Protein AF-A0A7W5EQA1-F1 (afdb_monomer)

Mean predicted aligned error: 9.9 Å

pLDDT: mean 82.36, std 12.9, range [45.31, 94.94]

Sequence (87 aa):
MQTHRGLSARRADRAPRRSRSARHYRSRVRDNGPPFTAIEAHLKGNPGHGFGLLFDQALRPQGFGKTRSWRVYVGLRLNLLRRGKRR

Nearest PDB structures (foldseek):
  2mw8-assembly1_A  TM=4.637E-01  e=1.497E+00  Homo sapiens

Foldseek 3Di:
DADPPRDDVVVVCVVVVHDPVNVVDDDDDDDLVVLLVQLVVVCVVPVLDDPVRSCVPGPVVVVHDSVSNVVSCVVVVSPDPNPPPDD

Structure (mmCIF, N/CA/C/O backbone):
data_AF-A0A7W5EQA1-F1
#
_entry.id   AF-A0A7W5EQA1-F1
#
loop_
_atom_site.group_PDB
_atom_site.id
_atom_site.type_symbol
_atom_site.label_atom_id
_atom_site.label_alt_id
_atom_site.label_comp_id
_atom_site.label_asym_id
_atom_site.label_entity_id
_atom_site.label_seq_id
_atom_site.pdbx_PDB_ins_code
_atom_site.Cartn_x
_atom_site.Cartn_y
_atom_site.Cartn_z
_atom_site.occupancy
_atom_site.B_iso_or_equiv
_atom_site.auth_seq_id
_atom_site.auth_comp_id
_atom_site.auth_asym_id
_atom_site.auth_atom_id
_atom_site.pdbx_PDB_model_num
ATOM 1 N N . MET A 1 1 ? 29.605 -10.364 -29.129 1.00 51.69 1 MET A N 1
ATOM 2 C CA . MET A 1 1 ? 28.483 -11.064 -28.463 1.00 51.69 1 MET A CA 1
ATOM 3 C C . MET A 1 1 ? 27.333 -11.255 -29.445 1.00 51.69 1 MET A C 1
ATOM 5 O O . MET A 1 1 ? 26.656 -10.285 -29.781 1.00 51.69 1 MET A O 1
ATOM 9 N N . GLN A 1 2 ? 27.179 -12.471 -29.973 1.00 52.44 2 GLN A N 1
ATOM 10 C CA . GLN A 1 2 ? 26.047 -12.851 -30.823 1.00 52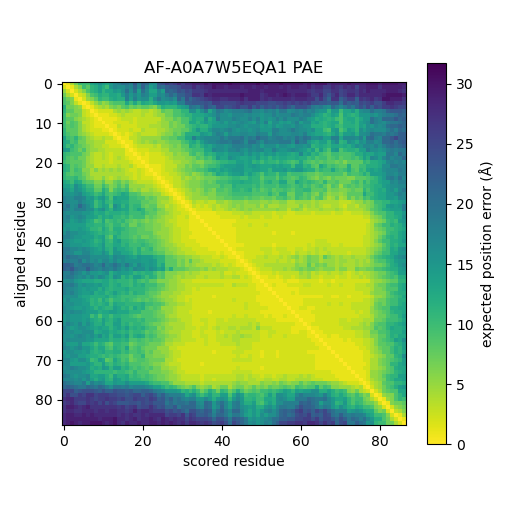.44 2 GLN A CA 1
ATOM 11 C C . GLN A 1 2 ? 24.841 -13.188 -29.938 1.00 52.44 2 GLN A C 1
ATOM 13 O O . GLN A 1 2 ? 25.005 -13.731 -28.849 1.00 52.44 2 GLN A O 1
ATOM 18 N N . THR A 1 3 ? 23.637 -12.827 -30.377 1.00 56.19 3 THR A N 1
ATOM 19 C CA . THR A 1 3 ? 22.394 -13.288 -29.732 1.00 56.19 3 THR A CA 1
ATOM 20 C C . THR A 1 3 ? 21.967 -14.625 -30.346 1.00 56.19 3 THR A C 1
ATOM 22 O O . THR A 1 3 ? 22.393 -14.926 -31.457 1.00 56.19 3 THR A O 1
ATOM 25 N N . HIS A 1 4 ? 21.119 -15.399 -29.653 1.00 58.84 4 HIS A N 1
ATOM 26 C CA . HIS A 1 4 ? 20.641 -16.773 -29.958 1.00 58.84 4 HIS A CA 1
ATOM 27 C C . HIS A 1 4 ? 20.150 -17.043 -31.410 1.00 58.84 4 HIS A C 1
ATOM 29 O O . HIS A 1 4 ? 19.789 -18.160 -3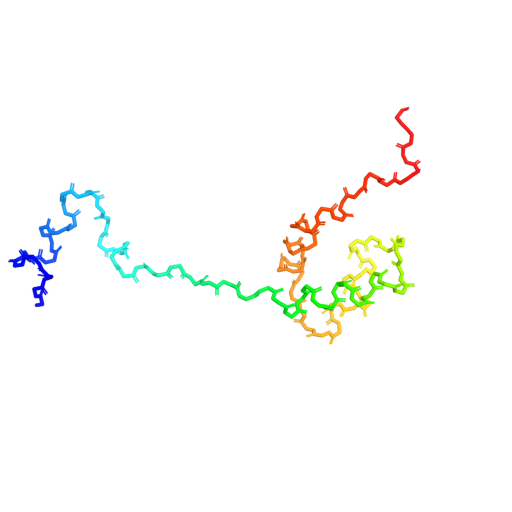1.752 1.00 58.84 4 HIS A O 1
ATOM 35 N N . ARG A 1 5 ? 20.111 -16.037 -32.291 1.00 62.75 5 ARG A N 1
ATOM 36 C CA . ARG A 1 5 ? 19.692 -16.135 -33.701 1.00 62.75 5 ARG A CA 1
ATOM 37 C C . ARG A 1 5 ? 20.787 -15.734 -34.709 1.00 62.75 5 ARG A C 1
ATOM 39 O O . ARG A 1 5 ? 20.458 -15.321 -35.812 1.00 62.75 5 ARG A O 1
ATOM 46 N N . GLY A 1 6 ? 22.069 -15.734 -34.326 1.00 72.62 6 GLY A N 1
ATOM 47 C CA . GLY A 1 6 ? 23.187 -15.354 -35.217 1.00 72.62 6 GLY A CA 1
ATOM 48 C C . GLY A 1 6 ? 23.225 -13.865 -35.607 1.00 72.62 6 GLY A C 1
ATOM 49 O O . GLY A 1 6 ? 24.045 -13.430 -36.412 1.00 72.62 6 GLY A O 1
ATOM 50 N N . LEU A 1 7 ? 22.342 -13.044 -35.030 1.00 77.19 7 LEU A N 1
ATOM 51 C CA . LEU A 1 7 ? 22.285 -11.608 -35.276 1.00 77.19 7 LEU A CA 1
ATOM 52 C C . LEU A 1 7 ? 23.192 -10.853 -34.305 1.00 77.19 7 LEU A C 1
ATOM 54 O O . LEU A 1 7 ? 23.234 -11.129 -33.096 1.00 77.19 7 LEU A O 1
ATOM 58 N N . SER A 1 8 ? 23.852 -9.812 -34.825 1.00 82.81 8 SER A N 1
ATOM 59 C CA . SER A 1 8 ? 24.472 -8.805 -33.968 1.00 82.81 8 SER A CA 1
ATOM 60 C C . SER A 1 8 ? 23.401 -8.147 -33.105 1.00 82.81 8 SER A C 1
ATOM 62 O O . SER A 1 8 ? 22.286 -7.880 -33.561 1.00 82.81 8 SER A O 1
ATOM 64 N N . ALA A 1 9 ? 23.751 -7.844 -31.859 1.00 80.19 9 ALA A N 1
ATOM 65 C CA . ALA A 1 9 ? 22.800 -7.308 -30.898 1.00 80.19 9 ALA A CA 1
ATOM 66 C C . ALA A 1 9 ? 22.083 -6.046 -31.442 1.00 80.19 9 ALA A C 1
ATOM 68 O O . ALA A 1 9 ? 20.874 -5.893 -31.276 1.00 80.19 9 ALA A O 1
ATOM 69 N N . ARG A 1 10 ? 22.795 -5.188 -32.195 1.00 80.00 10 ARG A N 1
ATOM 70 C CA . ARG A 1 10 ? 22.224 -4.000 -32.863 1.00 80.00 10 ARG A CA 1
ATOM 71 C C . ARG A 1 10 ? 21.103 -4.339 -33.851 1.00 80.00 10 ARG A C 1
ATOM 73 O O . ARG A 1 10 ? 20.115 -3.615 -33.905 1.00 80.00 10 ARG A O 1
ATOM 80 N N . ARG A 1 11 ? 21.253 -5.409 -34.640 1.00 83.00 11 ARG A N 1
ATOM 81 C CA . ARG A 1 11 ? 20.208 -5.863 -35.575 1.00 83.00 11 ARG A CA 1
ATOM 82 C C . ARG A 1 11 ? 19.012 -6.448 -34.825 1.00 83.00 11 ARG A C 1
ATOM 84 O O . ARG A 1 11 ? 17.881 -6.181 -35.217 1.00 83.00 11 ARG A O 1
ATOM 91 N N . ALA A 1 12 ? 19.259 -7.154 -33.721 1.00 82.94 12 ALA A N 1
ATOM 92 C CA . ALA A 1 12 ? 18.205 -7.706 -32.871 1.00 82.94 12 ALA A CA 1
ATOM 93 C C . ALA A 1 12 ? 17.320 -6.623 -32.217 1.00 82.94 12 ALA A C 1
ATOM 95 O O . ALA A 1 12 ? 16.134 -6.860 -32.020 1.00 82.94 12 ALA A O 1
ATOM 96 N N . ASP A 1 13 ? 17.858 -5.430 -31.933 1.00 84.12 13 ASP A N 1
ATOM 97 C CA . ASP A 1 13 ? 17.080 -4.301 -31.391 1.00 84.12 13 ASP A CA 1
ATOM 98 C C . ASP A 1 13 ? 16.236 -3.578 -32.460 1.00 84.12 13 ASP A C 1
ATOM 100 O O . ASP A 1 13 ? 15.165 -3.054 -32.152 1.00 84.12 13 ASP A O 1
ATOM 104 N N . ARG A 1 14 ? 16.705 -3.535 -33.720 1.00 83.88 14 ARG A N 1
ATOM 105 C CA . ARG A 1 14 ? 16.046 -2.786 -34.809 1.00 83.88 14 ARG A CA 1
ATOM 106 C C . ARG A 1 14 ? 14.703 -3.383 -35.216 1.00 83.88 14 ARG A C 1
ATOM 108 O O . ARG A 1 14 ? 13.759 -2.624 -35.408 1.00 83.88 14 ARG A O 1
ATOM 115 N N . ALA A 1 15 ? 14.618 -4.708 -35.333 1.00 82.62 15 ALA A N 1
ATOM 116 C CA . ALA A 1 15 ? 13.391 -5.392 -35.748 1.00 82.62 15 ALA A CA 1
ATOM 117 C C . ALA A 1 15 ? 12.182 -5.075 -34.833 1.00 82.62 15 ALA A C 1
ATOM 119 O O . ALA A 1 15 ? 11.145 -4.685 -35.359 1.00 82.62 15 ALA A O 1
ATOM 120 N N . PRO A 1 16 ? 12.302 -5.124 -33.488 1.00 83.69 16 PRO A N 1
ATOM 121 C CA . PRO A 1 16 ? 11.234 -4.710 -32.574 1.00 83.69 16 PRO A CA 1
ATOM 122 C C . PRO A 1 16 ? 11.239 -3.209 -32.217 1.00 83.69 16 PRO A C 1
ATOM 124 O O . PRO A 1 16 ? 10.514 -2.815 -31.308 1.00 83.69 16 PRO A O 1
ATOM 127 N N . ARG A 1 17 ? 12.076 -2.367 -32.851 1.00 85.88 17 ARG A N 1
ATOM 128 C CA . ARG A 1 17 ? 12.282 -0.944 -32.483 1.00 85.88 17 ARG A CA 1
ATOM 129 C C . ARG A 1 17 ? 12.571 -0.729 -30.987 1.00 85.88 17 ARG A C 1
ATOM 131 O O . ARG A 1 17 ? 12.157 0.261 -30.387 1.00 85.88 17 ARG A O 1
ATOM 138 N N . ARG A 1 18 ? 13.293 -1.661 -30.365 1.00 83.75 18 ARG A N 1
ATOM 139 C CA . ARG A 1 18 ? 13.621 -1.607 -28.937 1.00 83.75 18 ARG A CA 1
ATOM 140 C C . ARG A 1 18 ? 14.850 -0.723 -28.730 1.00 83.75 18 ARG A C 1
ATOM 142 O O . ARG A 1 18 ? 15.817 -0.806 -29.483 1.00 83.75 18 ARG A O 1
ATOM 149 N N . SER A 1 19 ? 14.840 0.124 -27.702 1.00 87.19 19 SER A N 1
ATOM 150 C CA . SER A 1 19 ? 16.038 0.887 -27.344 1.00 87.19 19 SER A CA 1
ATOM 151 C C . SER A 1 19 ? 17.145 -0.049 -26.841 1.00 87.19 19 SER A C 1
ATOM 153 O O . SER A 1 19 ? 16.878 -1.108 -26.264 1.00 87.19 19 SER A O 1
ATOM 155 N N . ARG A 1 20 ? 18.409 0.365 -26.995 1.00 84.62 20 ARG A N 1
ATOM 156 C CA . ARG A 1 20 ? 19.558 -0.403 -26.481 1.00 84.62 20 ARG A CA 1
ATOM 157 C C . ARG A 1 20 ? 19.468 -0.619 -24.968 1.00 84.62 20 ARG A C 1
ATOM 159 O O . ARG A 1 20 ? 19.791 -1.697 -24.481 1.00 84.62 20 ARG A O 1
ATOM 166 N N . SER A 1 21 ? 18.994 0.386 -24.230 1.00 86.81 21 SER A N 1
ATOM 167 C CA . SER A 1 21 ? 18.806 0.308 -22.777 1.00 86.81 21 SER A CA 1
ATOM 168 C C . SER A 1 21 ? 17.737 -0.710 -22.390 1.00 86.81 21 SER A C 1
ATOM 170 O O . SER A 1 21 ? 17.920 -1.464 -21.436 1.00 86.81 21 SER A O 1
ATOM 172 N N . ALA A 1 22 ? 16.659 -0.816 -23.169 1.00 86.38 22 ALA A N 1
ATOM 173 C CA . ALA A 1 22 ? 15.597 -1.772 -22.905 1.00 86.38 22 ALA A CA 1
ATOM 174 C C . ALA A 1 22 ? 16.059 -3.231 -23.045 1.00 86.38 22 ALA A C 1
ATOM 176 O O . ALA A 1 22 ? 15.442 -4.096 -22.429 1.00 86.38 22 ALA A O 1
ATOM 177 N N . ARG A 1 23 ? 17.147 -3.521 -23.778 1.00 82.81 23 ARG A N 1
ATOM 178 C CA . ARG A 1 23 ? 17.774 -4.857 -23.799 1.00 82.81 23 ARG A CA 1
ATOM 179 C C . ARG A 1 23 ? 18.320 -5.264 -22.428 1.00 82.81 23 ARG A C 1
ATOM 181 O O . ARG A 1 23 ? 18.215 -6.425 -22.048 1.00 82.81 23 ARG A O 1
ATOM 188 N N . HIS A 1 24 ? 18.912 -4.315 -21.708 1.00 85.56 24 HIS A N 1
ATOM 189 C CA . HIS A 1 24 ? 19.526 -4.546 -20.398 1.00 85.56 24 HIS A CA 1
ATOM 190 C C . HIS A 1 24 ? 18.546 -4.323 -19.243 1.00 85.56 24 HIS A C 1
ATOM 192 O O . HIS A 1 24 ? 18.808 -4.740 -18.116 1.00 85.56 24 HIS A O 1
ATOM 198 N N . TYR A 1 25 ? 17.404 -3.693 -19.518 1.00 87.56 25 TYR A N 1
ATOM 199 C CA . TYR A 1 25 ? 16.373 -3.474 -18.522 1.00 87.56 25 TYR A CA 1
ATOM 200 C C . TYR A 1 25 ? 15.752 -4.798 -18.070 1.00 87.56 25 TYR A C 1
ATOM 202 O O . TYR A 1 25 ? 15.140 -5.527 -18.853 1.00 87.56 25 TYR A O 1
ATOM 210 N N . ARG A 1 26 ? 15.866 -5.073 -16.772 1.00 82.44 26 ARG A N 1
ATOM 211 C CA . ARG A 1 26 ? 15.126 -6.127 -16.085 1.00 82.44 26 ARG A CA 1
ATOM 212 C C . ARG A 1 26 ? 14.235 -5.470 -15.045 1.00 82.44 26 ARG A C 1
ATOM 214 O O . ARG A 1 26 ? 14.732 -4.813 -14.131 1.00 82.44 26 ARG A O 1
ATOM 221 N N . SER A 1 27 ? 12.924 -5.650 -15.192 1.00 82.38 27 SER A N 1
ATOM 222 C CA . SER A 1 27 ? 11.989 -5.279 -14.134 1.00 82.38 27 SER A CA 1
ATOM 223 C C . SER A 1 27 ? 12.348 -6.077 -12.883 1.00 82.38 27 SER A C 1
ATOM 225 O O . SER A 1 27 ? 12.468 -7.301 -12.938 1.00 82.38 27 SER A O 1
ATOM 227 N N . ARG A 1 28 ? 12.556 -5.389 -11.759 1.00 83.38 28 ARG A N 1
ATOM 228 C CA . ARG A 1 28 ? 12.731 -6.061 -10.472 1.00 83.38 28 ARG A CA 1
ATOM 229 C C . ARG A 1 28 ? 11.356 -6.488 -9.976 1.00 83.38 28 ARG A C 1
ATOM 231 O O . ARG A 1 28 ? 10.499 -5.631 -9.750 1.00 83.38 28 ARG A O 1
ATOM 238 N N . VAL A 1 29 ? 11.168 -7.794 -9.786 1.00 80.81 29 VAL A N 1
ATOM 239 C CA . VAL A 1 29 ? 10.018 -8.312 -9.039 1.00 80.81 29 VAL A CA 1
ATOM 240 C C . VAL A 1 29 ? 10.127 -7.746 -7.629 1.00 80.81 29 VAL A C 1
ATOM 242 O O . VAL A 1 29 ? 11.136 -7.931 -6.949 1.00 80.81 29 VAL A O 1
ATOM 245 N N . ARG A 1 30 ? 9.133 -6.954 -7.231 1.00 80.69 30 ARG A N 1
ATOM 246 C CA . ARG A 1 30 ? 9.095 -6.360 -5.897 1.00 80.69 30 ARG A CA 1
ATOM 247 C C . ARG A 1 30 ? 8.454 -7.367 -4.966 1.00 80.69 30 ARG A C 1
ATOM 249 O O . ARG A 1 30 ? 7.295 -7.716 -5.167 1.00 80.69 30 ARG A O 1
ATOM 256 N N . ASP A 1 31 ? 9.193 -7.787 -3.952 1.00 85.75 31 ASP A N 1
ATOM 257 C CA . ASP A 1 31 ? 8.613 -8.560 -2.869 1.00 85.75 31 ASP A CA 1
ATOM 258 C C . ASP A 1 31 ? 7.679 -7.655 -2.051 1.00 85.75 31 ASP A C 1
ATOM 260 O O . ASP A 1 31 ? 8.074 -6.580 -1.597 1.00 85.75 31 ASP A O 1
ATOM 264 N N . ASN A 1 32 ? 6.423 -8.058 -1.903 1.00 87.62 32 ASN A N 1
ATOM 265 C CA . ASN A 1 32 ? 5.420 -7.373 -1.090 1.00 87.62 32 ASN A CA 1
ATOM 266 C C . ASN A 1 32 ? 4.918 -8.258 0.061 1.00 87.62 32 ASN A C 1
ATOM 268 O O . ASN A 1 32 ? 4.023 -7.828 0.783 1.00 87.62 32 ASN A O 1
ATOM 272 N N . GLY A 1 33 ? 5.496 -9.449 0.250 1.00 88.94 33 GLY A N 1
ATOM 273 C CA . GLY A 1 33 ? 5.113 -10.386 1.303 1.00 88.94 33 GLY A CA 1
ATOM 274 C C . GLY A 1 33 ? 5.235 -9.787 2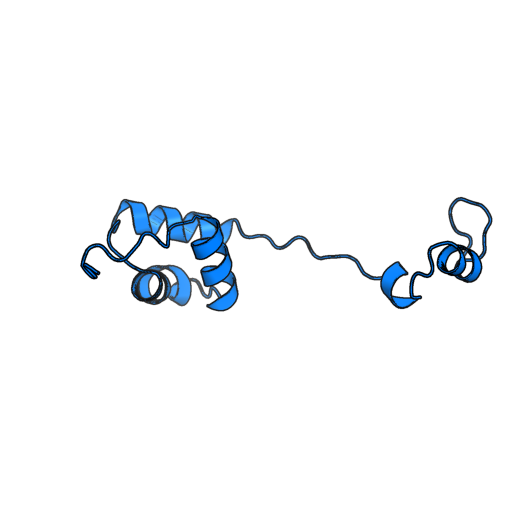.707 1.00 88.94 33 GLY A C 1
ATOM 275 O O . GLY A 1 33 ? 4.234 -9.745 3.416 1.00 88.94 33 GLY A O 1
ATOM 276 N N . PRO A 1 34 ? 6.391 -9.212 3.096 1.00 92.12 34 PRO A N 1
ATOM 277 C CA . PRO A 1 34 ? 6.572 -8.687 4.450 1.00 92.12 34 PRO A CA 1
ATOM 278 C C . PRO A 1 34 ? 5.544 -7.613 4.872 1.00 92.12 34 PRO A C 1
ATOM 280 O O . PRO A 1 34 ? 4.909 -7.778 5.913 1.00 92.12 34 PRO A O 1
ATOM 283 N N . PRO A 1 35 ? 5.291 -6.540 4.086 1.00 90.88 35 PRO A N 1
ATOM 284 C CA . PRO A 1 35 ? 4.245 -5.579 4.434 1.00 90.88 35 PRO A CA 1
ATOM 285 C C . PRO A 1 35 ? 2.828 -6.165 4.345 1.00 90.88 35 PRO A C 1
ATOM 287 O O . PRO A 1 35 ? 1.962 -5.707 5.082 1.00 90.88 35 PRO A O 1
ATOM 290 N N . PHE A 1 36 ? 2.573 -7.160 3.484 1.00 92.25 36 PHE A N 1
ATOM 291 C CA . PHE A 1 36 ? 1.277 -7.848 3.428 1.00 92.25 36 PHE A CA 1
ATOM 292 C C . PHE A 1 36 ? 0.978 -8.570 4.747 1.00 92.25 36 PHE A C 1
ATOM 294 O O . PHE A 1 36 ? -0.060 -8.316 5.353 1.00 92.25 36 PHE A O 1
ATOM 301 N N . THR A 1 37 ? 1.915 -9.387 5.236 1.00 93.56 37 THR A N 1
ATOM 302 C CA . THR A 1 37 ? 1.751 -10.138 6.488 1.00 93.56 37 THR A CA 1
ATOM 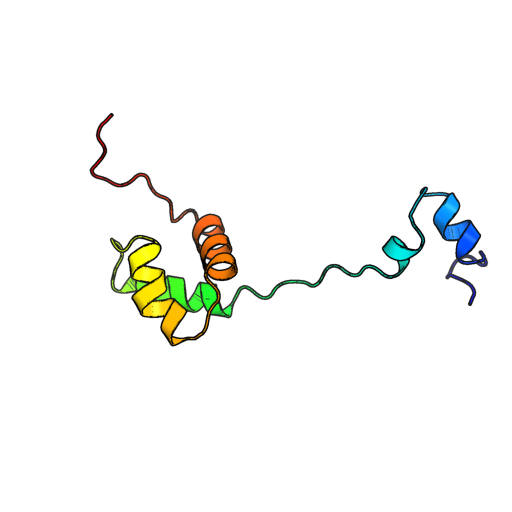303 C C . THR A 1 37 ? 1.563 -9.202 7.681 1.00 93.56 37 THR A C 1
ATOM 30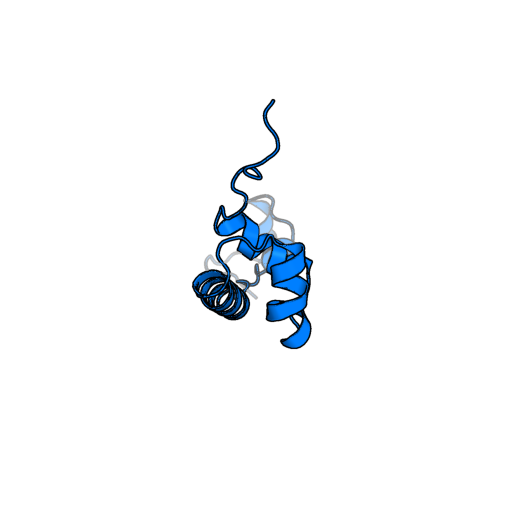5 O O . THR A 1 37 ? 0.708 -9.444 8.530 1.00 93.56 37 THR A O 1
ATOM 308 N N . ALA A 1 38 ? 2.307 -8.092 7.730 1.00 92.81 38 ALA A N 1
ATOM 309 C CA . ALA A 1 38 ? 2.159 -7.099 8.792 1.00 92.81 38 ALA A CA 1
ATOM 310 C C . ALA A 1 38 ? 0.791 -6.387 8.756 1.00 92.81 38 ALA A C 1
ATOM 312 O O . ALA A 1 38 ? 0.190 -6.155 9.805 1.00 92.81 38 ALA A O 1
ATOM 313 N N . ILE A 1 39 ? 0.278 -6.065 7.561 1.00 91.50 39 ILE A N 1
ATOM 314 C CA . ILE A 1 39 ? -1.065 -5.487 7.387 1.00 91.50 39 ILE A CA 1
ATOM 315 C C . ILE A 1 39 ? -2.140 -6.468 7.869 1.00 91.50 39 ILE A C 1
ATOM 317 O O . ILE A 1 39 ? -3.025 -6.077 8.629 1.00 91.50 39 ILE A O 1
ATOM 321 N N . GLU A 1 40 ? -2.063 -7.729 7.447 1.00 91.06 40 GLU A N 1
ATOM 322 C CA . GLU A 1 40 ? -3.043 -8.762 7.792 1.00 91.06 40 GLU A CA 1
ATOM 323 C C . GLU A 1 40 ? -3.076 -9.037 9.302 1.00 91.06 40 GLU A C 1
ATOM 325 O O . GLU A 1 40 ? -4.147 -9.035 9.914 1.00 91.06 40 GLU A O 1
ATOM 330 N N . ALA A 1 41 ? -1.902 -9.173 9.928 1.00 92.31 41 ALA A N 1
ATOM 331 C CA . ALA A 1 41 ? -1.782 -9.368 11.369 1.00 92.31 41 ALA A CA 1
ATOM 332 C C . ALA A 1 41 ? -2.387 -8.198 12.165 1.00 92.31 41 ALA A C 1
ATOM 334 O O . ALA A 1 41 ? -3.123 -8.418 13.128 1.00 92.31 41 ALA A O 1
ATOM 335 N N . HIS A 1 42 ? -2.128 -6.955 11.743 1.00 91.12 42 HIS A N 1
ATOM 336 C CA . HIS A 1 42 ? -2.654 -5.766 12.419 1.00 91.12 42 HIS A CA 1
ATOM 337 C C . HIS A 1 42 ? -4.178 -5.658 12.310 1.00 91.12 42 HIS A C 1
ATOM 339 O O . HIS A 1 42 ? -4.860 -5.351 13.291 1.00 91.12 42 HIS A O 1
ATOM 345 N N . LEU A 1 43 ? -4.729 -5.932 11.125 1.00 87.56 43 LEU A N 1
ATOM 346 C CA . LEU A 1 43 ? -6.168 -5.826 10.875 1.00 87.56 43 LEU A CA 1
ATOM 347 C C . LEU A 1 43 ? -6.979 -6.923 11.557 1.00 87.56 43 LEU A C 1
ATOM 349 O O . LEU A 1 43 ? -8.132 -6.674 11.903 1.00 87.56 43 LEU A O 1
ATOM 353 N N . LYS A 1 44 ? -6.381 -8.092 11.818 1.00 88.06 44 LYS A N 1
ATOM 354 C CA . LYS A 1 44 ? -7.023 -9.146 12.612 1.00 88.06 44 LYS A CA 1
ATOM 355 C C . LYS A 1 44 ? -7.380 -8.663 14.024 1.00 88.06 44 LYS A C 1
ATOM 357 O O . LYS A 1 44 ? -8.425 -9.040 14.541 1.00 88.06 44 LYS A O 1
ATOM 362 N N . GLY A 1 45 ? -6.537 -7.819 14.624 1.00 87.31 45 GLY A N 1
ATOM 363 C CA . GLY A 1 45 ? -6.800 -7.202 15.930 1.00 87.31 45 GLY A CA 1
ATOM 364 C C . GLY A 1 45 ? -7.571 -5.880 15.857 1.00 87.31 45 GLY A C 1
ATOM 365 O O . GLY A 1 45 ? -8.272 -5.533 16.800 1.00 87.31 45 GLY A O 1
ATOM 366 N N . ASN A 1 46 ? -7.459 -5.140 14.747 1.00 85.06 46 ASN A N 1
ATOM 367 C CA . ASN A 1 46 ? -7.975 -3.772 14.624 1.00 85.06 46 ASN A CA 1
ATOM 368 C C . ASN A 1 46 ? -8.677 -3.534 13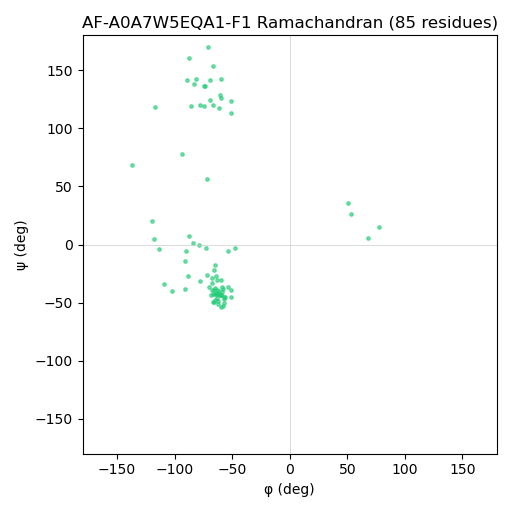.270 1.00 85.06 46 ASN A C 1
ATOM 370 O O . ASN A 1 46 ? -8.192 -2.745 12.452 1.00 85.06 46 ASN A O 1
ATOM 374 N N . PRO A 1 47 ? -9.838 -4.161 13.009 1.00 80.44 47 PRO A N 1
ATOM 375 C CA . PRO A 1 47 ? -10.478 -4.136 11.688 1.00 80.44 47 PRO A CA 1
ATOM 376 C C . PRO A 1 47 ? -10.959 -2.742 11.246 1.00 80.44 47 PRO A C 1
ATOM 378 O O . PRO A 1 47 ? -11.206 -2.516 10.064 1.00 80.44 47 PRO A O 1
ATOM 381 N N . GLY A 1 48 ? -11.099 -1.792 12.177 1.00 79.31 48 GLY A N 1
ATOM 382 C CA . GLY A 1 48 ? -11.514 -0.413 11.897 1.00 79.31 48 GLY A CA 1
ATOM 383 C C . GLY A 1 48 ? -10.370 0.565 11.604 1.00 79.31 48 GLY A C 1
ATOM 384 O O . GLY A 1 48 ? -10.637 1.725 11.284 1.00 79.31 48 GLY A O 1
ATOM 385 N N . HIS A 1 49 ? -9.104 0.148 11.731 1.00 85.44 49 HIS A N 1
ATOM 386 C CA . HIS A 1 49 ? -7.972 1.052 11.520 1.00 85.44 49 HIS A CA 1
ATOM 387 C C . HIS A 1 49 ? -7.773 1.341 10.032 1.00 85.44 49 HIS A C 1
ATOM 389 O O . HIS A 1 49 ? -7.480 0.458 9.230 1.00 85.44 49 HIS A O 1
ATOM 395 N N . GLY A 1 50 ? -7.887 2.620 9.672 1.00 85.06 50 GLY A N 1
ATOM 396 C CA . GLY A 1 50 ? -7.499 3.093 8.348 1.00 85.06 50 GLY A CA 1
ATOM 397 C C . GLY A 1 50 ? -5.979 3.095 8.159 1.00 85.06 50 GLY A C 1
ATOM 398 O O . GLY A 1 50 ? -5.210 2.978 9.114 1.00 85.06 50 GLY A O 1
ATOM 399 N N . PHE A 1 51 ? -5.543 3.312 6.915 1.00 89.12 51 PHE A N 1
ATOM 400 C CA . PHE A 1 51 ? -4.128 3.256 6.534 1.00 89.12 51 PHE A CA 1
ATOM 401 C C . PHE A 1 51 ? -3.187 4.099 7.406 1.00 89.12 51 PHE A C 1
ATOM 403 O O . PHE A 1 51 ? -2.087 3.649 7.691 1.00 89.12 51 PHE A O 1
ATOM 410 N N . GLY A 1 52 ? -3.590 5.303 7.830 1.00 88.94 52 GLY A N 1
ATOM 411 C CA . GLY A 1 52 ? -2.742 6.158 8.674 1.00 88.94 52 GLY A CA 1
ATOM 412 C C . GLY A 1 52 ? -2.375 5.483 9.998 1.00 88.94 52 GLY A C 1
ATOM 413 O O . GLY A 1 52 ? -1.198 5.295 10.284 1.00 88.94 52 GLY A O 1
ATOM 414 N N . LEU A 1 53 ? -3.390 5.025 10.739 1.00 90.25 53 LEU A N 1
ATOM 415 C CA . LEU A 1 53 ? -3.204 4.319 12.011 1.00 90.25 53 LEU A CA 1
ATOM 416 C C . LEU A 1 53 ? -2.451 3.002 11.823 1.00 90.25 53 LEU A C 1
ATOM 418 O O . LEU A 1 53 ? -1.537 2.702 12.582 1.00 90.25 53 LEU A O 1
ATOM 422 N N . LEU A 1 54 ? -2.799 2.241 10.784 1.00 91.69 54 LEU A N 1
ATOM 423 C CA . LEU A 1 54 ? -2.101 1.005 10.447 1.00 91.69 54 LEU A CA 1
ATOM 424 C C . LEU A 1 54 ? -0.617 1.260 10.147 1.00 91.69 54 LEU A C 1
ATOM 426 O O . LEU A 1 54 ? 0.251 0.509 10.589 1.00 91.69 54 LEU A O 1
ATOM 430 N N . PHE A 1 55 ? -0.309 2.312 9.386 1.00 93.25 55 PHE A N 1
ATOM 431 C CA . PHE A 1 55 ? 1.060 2.627 9.004 1.00 93.25 55 PHE A CA 1
ATOM 432 C C . PHE A 1 55 ? 1.890 3.018 10.222 1.00 93.25 55 PHE A C 1
ATOM 434 O O . PHE A 1 55 ? 2.968 2.460 10.412 1.00 93.25 55 PHE A O 1
ATOM 441 N N . ASP A 1 56 ? 1.385 3.928 11.051 1.00 94.06 56 ASP A N 1
ATOM 442 C CA . ASP A 1 56 ? 2.128 4.421 12.208 1.00 94.06 56 ASP A CA 1
ATOM 443 C C . ASP A 1 56 ? 2.322 3.346 13.287 1.00 94.06 56 ASP A C 1
ATOM 445 O O . ASP A 1 56 ? 3.376 3.317 13.917 1.00 94.06 56 ASP A O 1
ATOM 449 N N . GLN A 1 57 ? 1.360 2.432 13.464 1.00 93.12 57 GLN A N 1
ATOM 450 C CA . GLN A 1 57 ? 1.408 1.419 14.526 1.00 93.12 57 GLN A CA 1
ATOM 451 C C . GLN A 1 57 ? 2.077 0.105 14.109 1.00 93.12 57 GLN A C 1
ATOM 453 O O . GLN A 1 57 ? 2.791 -0.484 14.913 1.00 93.12 57 GLN A O 1
ATOM 458 N N . ALA A 1 58 ? 1.873 -0.365 12.874 1.00 92.69 58 ALA A N 1
ATOM 459 C CA . ALA A 1 58 ? 2.347 -1.689 12.458 1.00 92.69 58 ALA A CA 1
ATOM 460 C C . ALA A 1 58 ? 3.517 -1.643 11.472 1.00 92.69 58 ALA A C 1
ATOM 462 O O . ALA A 1 58 ? 4.381 -2.514 11.505 1.00 92.69 58 ALA A O 1
ATOM 463 N N . LEU A 1 59 ? 3.562 -0.647 10.581 1.00 94.19 59 LEU A N 1
ATOM 464 C CA . LEU A 1 59 ? 4.488 -0.674 9.442 1.00 94.19 59 LEU A CA 1
ATOM 465 C C . LEU A 1 59 ? 5.715 0.218 9.626 1.00 94.19 59 LEU A C 1
ATOM 467 O O . LEU A 1 59 ? 6.823 -0.174 9.259 1.00 94.19 59 LEU A O 1
ATOM 471 N N . ARG A 1 60 ? 5.537 1.407 10.202 1.00 94.94 60 ARG A N 1
ATOM 472 C CA . ARG A 1 60 ? 6.618 2.352 10.481 1.00 94.94 60 ARG A CA 1
ATOM 473 C C . ARG A 1 60 ? 7.623 1.803 11.504 1.00 94.94 60 ARG A C 1
ATOM 475 O O . ARG A 1 60 ? 8.813 1.930 11.224 1.00 94.94 60 ARG A O 1
ATOM 482 N N . PRO A 1 61 ? 7.214 1.139 12.607 1.00 94.81 61 PRO A N 1
ATOM 483 C CA . PRO A 1 61 ? 8.166 0.537 13.547 1.00 94.81 61 PRO A CA 1
ATOM 484 C C . PRO A 1 61 ? 9.000 -0.591 12.926 1.00 94.81 61 PRO A C 1
ATOM 486 O O . PRO A 1 61 ? 10.138 -0.805 13.320 1.00 94.81 61 PRO A O 1
ATOM 489 N N . GLN A 1 62 ? 8.464 -1.271 11.908 1.00 92.69 62 GLN A N 1
ATOM 490 C CA . GLN A 1 62 ? 9.167 -2.316 11.154 1.00 92.69 62 GLN A CA 1
ATOM 491 C C . GLN A 1 62 ? 10.053 -1.751 10.025 1.00 92.69 62 GLN A C 1
ATOM 493 O O . GLN A 1 62 ? 10.664 -2.505 9.271 1.00 92.69 62 GLN A O 1
ATOM 498 N N . GLY A 1 63 ? 10.118 -0.423 9.872 1.00 94.12 63 GLY A N 1
ATOM 499 C CA . GLY A 1 63 ? 10.942 0.241 8.861 1.00 94.12 63 GLY A CA 1
ATOM 500 C C . GLY A 1 63 ? 10.363 0.214 7.443 1.00 94.12 63 GLY A C 1
ATOM 501 O O . GLY A 1 63 ? 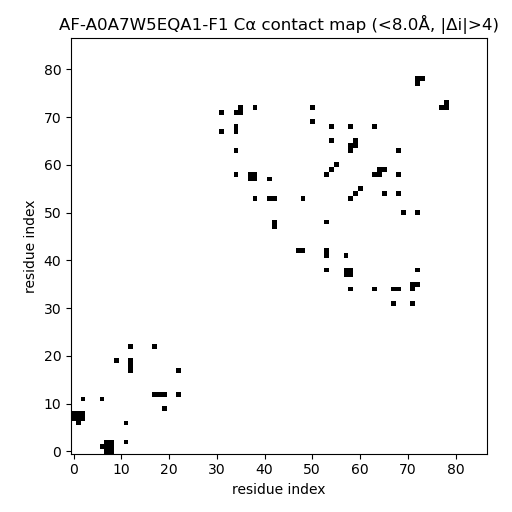11.075 0.505 6.478 1.00 94.12 63 GLY A O 1
ATOM 502 N N . PHE A 1 64 ? 9.079 -0.116 7.263 1.00 93.50 64 PHE A N 1
ATOM 503 C CA . PHE A 1 64 ? 8.479 -0.113 5.931 1.00 93.50 64 PHE A CA 1
ATOM 504 C C . PHE A 1 64 ? 8.217 1.307 5.418 1.00 93.50 64 PHE A C 1
ATOM 506 O O . PHE A 1 64 ? 7.665 2.169 6.100 1.00 93.50 64 PHE A O 1
ATOM 513 N N . GLY A 1 65 ? 8.555 1.540 4.148 1.00 93.25 65 GLY A N 1
ATOM 514 C CA . GLY A 1 65 ? 8.311 2.818 3.484 1.00 93.25 65 GLY A CA 1
ATOM 515 C C . GLY A 1 65 ? 6.834 3.049 3.147 1.00 93.25 65 GLY A C 1
ATOM 516 O O . GLY A 1 65 ? 6.176 2.183 2.565 1.00 93.25 65 GLY A O 1
ATOM 517 N N . LYS A 1 66 ? 6.343 4.268 3.404 1.00 92.56 66 LYS A N 1
ATOM 518 C CA . LYS A 1 66 ? 4.934 4.673 3.224 1.00 92.56 66 LYS A CA 1
ATOM 519 C C . LYS A 1 66 ? 4.359 4.331 1.849 1.00 92.56 66 LYS A C 1
ATOM 521 O O . LYS A 1 66 ? 3.270 3.776 1.761 1.00 92.56 66 LYS A O 1
ATOM 526 N N . THR A 1 67 ? 5.097 4.592 0.771 1.00 93.19 67 THR A N 1
ATOM 527 C CA . THR A 1 67 ? 4.641 4.316 -0.604 1.00 93.19 67 THR A CA 1
ATOM 528 C C . THR A 1 67 ? 4.505 2.822 -0.894 1.00 93.19 67 THR A C 1
ATOM 530 O O . THR A 1 67 ? 3.568 2.413 -1.580 1.00 93.19 67 THR A O 1
ATOM 533 N N . ARG A 1 68 ? 5.433 1.9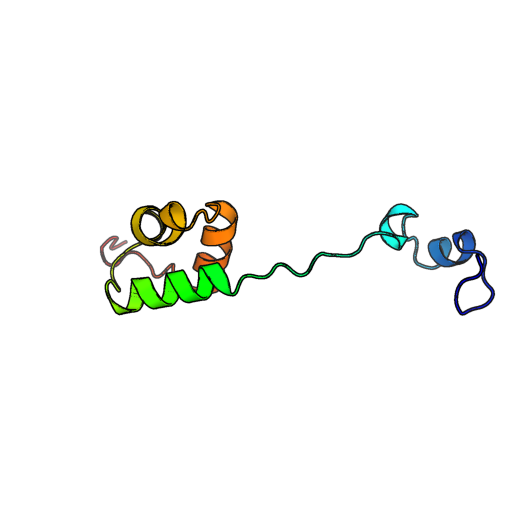94 -0.389 1.00 92.12 68 ARG A N 1
ATOM 534 C CA . ARG A 1 68 ? 5.379 0.531 -0.557 1.00 92.12 68 ARG A CA 1
ATOM 535 C C . ARG A 1 68 ? 4.172 -0.019 0.196 1.00 92.12 68 ARG A C 1
ATOM 537 O O . ARG A 1 68 ? 3.354 -0.704 -0.405 1.00 92.12 68 ARG A O 1
ATOM 544 N N . SER A 1 69 ? 4.025 0.377 1.455 1.00 93.00 69 SER A N 1
ATOM 545 C CA . SER A 1 69 ? 2.896 0.022 2.311 1.00 93.00 69 SER A CA 1
ATOM 546 C C . SER A 1 69 ? 1.549 0.435 1.717 1.00 93.00 69 SER A C 1
ATOM 548 O O . SER A 1 69 ? 0.625 -0.370 1.674 1.00 93.00 69 SER A O 1
ATOM 550 N N . TRP A 1 70 ? 1.448 1.659 1.188 1.00 92.00 70 TRP A N 1
ATOM 551 C CA . TRP A 1 70 ? 0.229 2.163 0.551 1.00 92.00 70 TRP A CA 1
ATOM 552 C C . TRP A 1 70 ? -0.188 1.321 -0.654 1.00 92.00 70 TRP A C 1
ATOM 554 O O . TRP A 1 70 ? -1.357 0.985 -0.798 1.00 92.00 70 TRP A O 1
ATOM 564 N N . ARG A 1 71 ? 0.763 0.927 -1.510 1.00 91.50 71 ARG A N 1
ATOM 565 C CA . ARG A 1 71 ? 0.467 0.086 -2.681 1.00 91.50 71 ARG A CA 1
ATOM 566 C C . ARG A 1 71 ? -0.079 -1.278 -2.285 1.00 91.50 71 ARG A C 1
ATOM 568 O O . ARG A 1 71 ? -1.027 -1.739 -2.911 1.00 91.50 71 ARG A O 1
ATOM 575 N N . VAL A 1 72 ? 0.501 -1.901 -1.259 1.00 91.81 72 VAL A N 1
ATOM 576 C CA . VAL A 1 72 ? 0.009 -3.183 -0.739 1.00 91.81 72 VAL A CA 1
ATOM 577 C C . VAL A 1 72 ? -1.387 -3.004 -0.152 1.00 91.81 72 VAL A C 1
ATOM 579 O O . VAL A 1 72 ? -2.302 -3.712 -0.550 1.00 91.81 72 VAL A O 1
ATOM 582 N N . TYR A 1 73 ? -1.590 -1.984 0.683 1.00 90.38 73 TYR A N 1
ATOM 583 C CA . TYR A 1 73 ? -2.893 -1.663 1.267 1.00 90.38 73 TYR A CA 1
ATOM 584 C C . TYR A 1 73 ? -3.991 -1.429 0.210 1.00 90.38 73 TYR A C 1
ATOM 586 O O . TYR A 1 73 ? -5.088 -1.977 0.313 1.00 90.38 73 TYR A O 1
ATOM 594 N N . VAL A 1 74 ? -3.691 -0.660 -0.845 1.00 88.56 74 VAL A N 1
ATOM 595 C CA . VAL A 1 74 ? -4.605 -0.437 -1.979 1.00 88.56 74 VAL A CA 1
ATOM 596 C C . VAL A 1 74 ? -4.864 -1.730 -2.749 1.00 88.56 74 VAL A C 1
ATOM 598 O O . VAL A 1 74 ? -6.012 -2.001 -3.09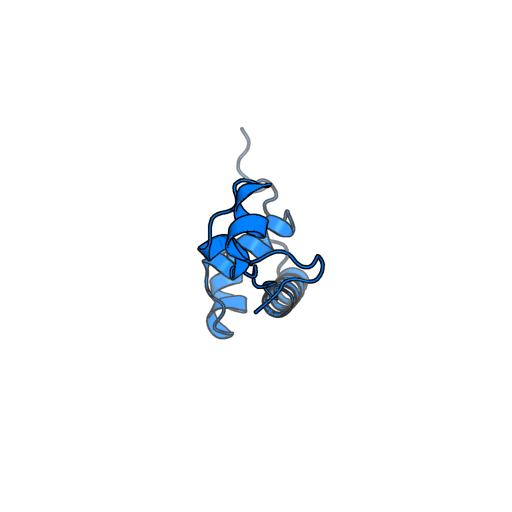8 1.00 88.56 74 VAL A O 1
ATOM 601 N N . GLY A 1 75 ? -3.824 -2.534 -2.989 1.00 88.31 75 GLY A N 1
ATOM 602 C CA . GLY A 1 75 ? -3.935 -3.831 -3.661 1.00 88.31 75 GLY A CA 1
ATOM 603 C C . GLY A 1 75 ? -4.849 -4.810 -2.924 1.00 88.31 75 GLY A C 1
ATOM 604 O O . GLY A 1 75 ? -5.550 -5.587 -3.564 1.00 88.31 75 GLY A O 1
ATOM 605 N N . LEU A 1 76 ? -4.922 -4.705 -1.596 1.00 85.88 76 LEU A N 1
ATOM 606 C CA . LEU A 1 76 ? -5.820 -5.498 -0.754 1.00 85.88 76 LEU A CA 1
ATOM 607 C C . LEU A 1 76 ? -7.270 -5.005 -0.741 1.00 85.88 76 LEU A C 1
ATOM 609 O O . LEU A 1 76 ? -8.110 -5.600 -0.076 1.00 85.88 76 LEU A O 1
ATOM 613 N N . ARG A 1 77 ? -7.587 -3.923 -1.468 1.00 82.56 77 ARG A N 1
ATOM 614 C CA . ARG A 1 77 ? -8.933 -3.320 -1.539 1.00 82.56 77 ARG A CA 1
ATOM 615 C C . ARG A 1 77 ? -9.528 -2.988 -0.160 1.00 82.56 77 ARG A C 1
ATOM 617 O O . ARG A 1 77 ? -10.737 -2.839 -0.026 1.00 82.56 77 ARG A O 1
ATOM 624 N N . LEU A 1 78 ? -8.668 -2.755 0.835 1.00 75.62 78 LEU A N 1
ATOM 625 C CA . LEU A 1 78 ? -9.021 -2.338 2.201 1.00 75.62 78 LEU A CA 1
ATOM 626 C C . LEU A 1 78 ? -9.487 -0.876 2.282 1.00 75.62 78 LEU A C 1
ATOM 628 O O . LEU A 1 78 ? -9.901 -0.390 3.332 1.00 75.62 78 LEU A O 1
ATOM 632 N N . ASN A 1 79 ? -9.450 -0.159 1.157 1.00 68.31 79 ASN A N 1
ATOM 633 C CA . ASN A 1 79 ? -10.110 1.129 0.966 1.00 68.31 79 ASN A CA 1
ATOM 634 C C . ASN A 1 79 ? -11.634 0.946 0.867 1.00 68.31 79 ASN A C 1
ATOM 636 O O . ASN A 1 79 ? -12.246 1.325 -0.131 1.00 68.31 79 ASN A O 1
ATOM 640 N N . LEU A 1 80 ? -12.264 0.333 1.868 1.00 58.28 80 LEU A N 1
ATOM 641 C CA . LEU A 1 80 ? -13.715 0.380 1.969 1.00 58.28 80 LEU A CA 1
ATOM 642 C C . LEU A 1 80 ? -14.129 1.811 2.323 1.00 58.28 80 LEU A C 1
ATOM 644 O O . LEU A 1 80 ? -13.449 2.506 3.086 1.00 58.28 80 LEU A O 1
ATOM 648 N N . LEU A 1 81 ? -15.232 2.267 1.727 1.00 53.50 81 LEU A N 1
ATOM 649 C CA . LEU A 1 81 ? -15.792 3.591 1.976 1.00 53.50 81 LEU A CA 1
ATOM 650 C C . LEU A 1 81 ? -15.945 3.793 3.485 1.00 53.50 81 LEU A C 1
ATOM 652 O O . LEU A 1 81 ? -16.578 2.995 4.176 1.00 53.50 81 LEU A O 1
ATOM 656 N N . ARG A 1 82 ? -15.327 4.863 3.995 1.00 57.34 82 ARG A N 1
ATOM 657 C CA . ARG A 1 82 ? -15.356 5.239 5.409 1.00 57.34 82 ARG A CA 1
ATOM 658 C C . ARG A 1 82 ? -16.821 5.262 5.864 1.00 57.34 82 ARG A C 1
ATOM 660 O O . ARG A 1 82 ? -17.575 6.121 5.412 1.00 57.34 82 ARG A O 1
ATOM 667 N N . ARG A 1 83 ? -17.201 4.333 6.754 1.00 54.16 83 ARG A N 1
ATOM 668 C CA . ARG A 1 83 ? -18.587 3.992 7.166 1.00 54.16 83 ARG A CA 1
ATOM 669 C C . ARG A 1 83 ? -19.443 5.177 7.666 1.00 54.16 83 ARG A C 1
ATOM 671 O O . ARG A 1 83 ? -20.625 4.997 7.917 1.00 54.16 83 ARG A O 1
ATOM 678 N N . GLY A 1 84 ? -18.864 6.374 7.806 1.00 52.09 84 GLY A N 1
ATOM 679 C CA . GLY A 1 84 ? -19.511 7.582 8.326 1.00 52.09 84 GLY A CA 1
ATOM 680 C C . GLY A 1 84 ? -19.708 8.742 7.342 1.00 52.09 84 GLY A C 1
ATOM 681 O O . GLY A 1 84 ? -20.311 9.732 7.737 1.00 52.09 84 GLY A O 1
ATOM 682 N N . LYS A 1 85 ? -19.242 8.679 6.084 1.00 45.31 85 LYS A N 1
ATOM 683 C CA . LYS A 1 85 ? -19.548 9.739 5.101 1.00 45.31 85 LYS A CA 1
ATOM 684 C C . LYS A 1 85 ? -20.792 9.339 4.302 1.00 45.31 85 LYS A C 1
ATOM 686 O O . LYS A 1 85 ? -20.676 8.821 3.194 1.00 45.31 85 LYS A O 1
ATOM 691 N N . ARG A 1 86 ? -21.974 9.512 4.908 1.00 46.69 86 ARG A N 1
ATOM 692 C CA . ARG A 1 86 ? -23.248 9.490 4.170 1.00 46.69 86 ARG A CA 1
ATOM 693 C C . ARG A 1 86 ? -23.205 10.624 3.141 1.00 46.69 86 ARG A C 1
ATOM 695 O O . ARG A 1 86 ? -22.787 11.730 3.478 1.00 46.69 86 ARG A O 1
ATOM 702 N N . ARG A 1 87 ? -23.499 10.283 1.889 1.00 58.22 87 ARG A N 1
ATOM 703 C CA . ARG A 1 87 ? -23.586 11.225 0.772 1.00 58.22 87 ARG A CA 1
ATOM 704 C C . ARG A 1 87 ? -24.877 12.021 0.867 1.00 58.22 87 ARG A C 1
ATOM 706 O O . ARG A 1 87 ? -25.852 11.436 1.389 1.00 58.22 87 ARG A O 1
#

Secondary structure (DSSP, 8-state):
-B-TTS-BHHHHHHTTT--HHHHH--PPPPP-HHHHHHHHHHHHH-TT--HHHHIIIIITTTT--HHHHHHHHHHTT-----TT---

Radius of gyration: 21.73 Å; Cα contacts (8 Å, |Δi|>4): 52; chains: 1; bounding box: 52×28×52 Å

Solvent-accessible surface area (backbone atoms only — not comparable to full-atom values): 5629 Å² total; per-residue (Å²): 123,72,42,104,78,80,36,50,56,73,60,63,28,55,79,76,70,47,54,78,64,61,75,75,58,71,87,76,85,76,87,57,61,71,61,46,54,45,51,53,59,49,38,76,79,40,78,83,60,51,69,69,60,43,38,66,69,56,32,46,80,73,68,52,54,69,70,63,48,48,52,51,46,56,72,68,60,70,78,60,78,65,94,79,72,82,127